Protein AF-A0A916FS48-F1 (afdb_monomer)

Radius of gyration: 17.42 Å; Cα contacts (8 Å, |Δi|>4): 95; chains: 1; bounding box: 41×38×52 Å

Foldseek 3Di:
DVVVVVVVVVVVVVVVVVVLVVVLVVVVPDPDDPQNDPDNDPPVVVVVVCVVQVVVPDPVVVSVVQVCQQPDK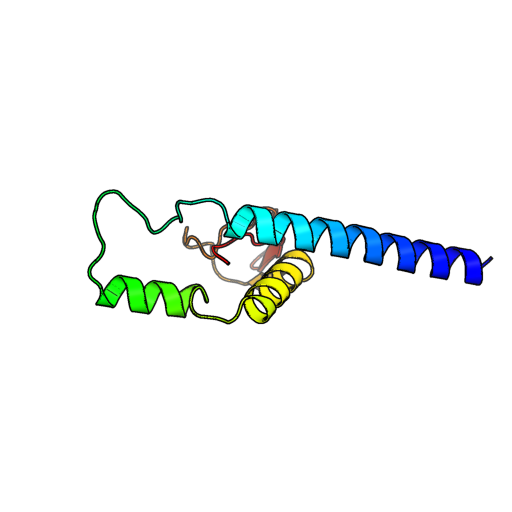DKDLDDQPPDLQSPFPDWDDDPSIITGGNRPRRD

Sequence (107 aa):
MGRFIIRRILWMFLVLFVVSFVTFILMHQVPGGPFDSEKALPAEIMANLRARYHLDWPLPQQYLQYVYDVLVPRVETTVSTGSVLDQYLIEFQVGDFYFRWMNFGPS

Structure (mmCIF, N/CA/C/O backbone):
data_AF-A0A916FS48-F1
#
_entry.id   AF-A0A916FS48-F1
#
loop_
_atom_site.group_PDB
_atom_site.id
_atom_site.type_symbol
_atom_site.label_atom_id
_atom_site.label_alt_id
_atom_site.label_comp_id
_atom_site.label_asym_id
_atom_site.label_entity_id
_atom_site.label_seq_id
_atom_site.pdbx_PDB_ins_code
_atom_site.Cartn_x
_atom_site.Cartn_y
_atom_site.Cartn_z
_atom_site.occupancy
_atom_site.B_iso_or_equiv
_atom_site.auth_seq_id
_atom_site.auth_comp_id
_atom_site.auth_asym_id
_atom_site.auth_atom_id
_atom_site.pdbx_PDB_model_num
ATOM 1 N N . MET A 1 1 ? 21.744 -9.025 -24.940 1.00 76.44 1 MET A N 1
ATOM 2 C CA . MET A 1 1 ? 21.790 -8.337 -23.628 1.00 76.44 1 MET A CA 1
ATOM 3 C C . MET A 1 1 ? 20.403 -8.018 -23.053 1.00 76.44 1 MET A C 1
ATOM 5 O O . MET A 1 1 ? 20.158 -8.399 -21.917 1.00 76.44 1 MET A O 1
ATOM 9 N N . GLY A 1 2 ? 19.458 -7.435 -23.810 1.00 89.62 2 GLY A N 1
ATOM 10 C CA . GLY A 1 2 ? 18.115 -7.077 -23.297 1.00 89.62 2 GLY A CA 1
ATOM 11 C C . GLY A 1 2 ? 17.320 -8.217 -22.634 1.00 89.62 2 GLY A C 1
ATOM 12 O O . GLY A 1 2 ? 16.791 -8.041 -21.543 1.00 89.62 2 GLY A O 1
ATOM 13 N N . ARG A 1 3 ? 17.333 -9.430 -23.207 1.00 91.56 3 ARG A N 1
ATOM 14 C CA . ARG A 1 3 ? 16.682 -10.619 -22.611 1.00 91.56 3 ARG A CA 1
ATOM 15 C C . ARG A 1 3 ? 17.225 -10.981 -21.220 1.00 91.56 3 ARG A C 1
ATOM 17 O O . ARG A 1 3 ? 16.471 -11.441 -20.371 1.00 91.56 3 ARG A O 1
ATOM 24 N N . PHE A 1 4 ? 18.520 -10.772 -20.979 1.00 92.19 4 PHE A N 1
ATOM 25 C CA . PHE A 1 4 ? 19.126 -11.000 -19.665 1.00 92.19 4 PHE A CA 1
ATOM 26 C C . PHE A 1 4 ? 18.686 -9.932 -18.656 1.00 92.19 4 PHE A C 1
ATOM 28 O O . PHE A 1 4 ? 18.336 -10.277 -17.531 1.00 92.19 4 PHE A O 1
ATOM 35 N N . ILE A 1 5 ? 18.639 -8.663 -19.079 1.00 94.38 5 ILE A N 1
ATOM 36 C CA . ILE A 1 5 ? 18.191 -7.537 -18.245 1.00 94.38 5 ILE A CA 1
ATOM 37 C C . ILE A 1 5 ? 16.726 -7.721 -17.837 1.00 94.38 5 ILE A C 1
ATOM 39 O O . ILE A 1 5 ? 16.427 -7.693 -16.649 1.00 94.38 5 ILE A O 1
ATOM 43 N N . ILE A 1 6 ? 15.834 -8.005 -18.792 1.00 96.00 6 ILE A N 1
ATOM 44 C CA . ILE A 1 6 ? 14.406 -8.243 -18.519 1.00 96.00 6 ILE A CA 1
ATOM 45 C C . ILE A 1 6 ? 14.238 -9.408 -17.544 1.00 96.00 6 ILE A C 1
ATOM 47 O O . ILE A 1 6 ? 13.542 -9.279 -16.542 1.00 96.00 6 ILE A O 1
ATOM 51 N N . ARG A 1 7 ? 14.933 -10.529 -17.782 1.00 94.75 7 ARG A N 1
ATOM 52 C CA . ARG A 1 7 ? 14.891 -11.682 -16.875 1.00 94.75 7 ARG A CA 1
ATOM 53 C C . ARG A 1 7 ? 15.333 -11.301 -15.460 1.00 94.75 7 ARG A C 1
ATOM 55 O O . ARG A 1 7 ? 14.710 -11.738 -14.502 1.00 94.75 7 ARG A O 1
ATOM 62 N N . ARG A 1 8 ? 16.386 -10.492 -15.318 1.00 94.75 8 ARG A N 1
ATOM 63 C CA . ARG A 1 8 ? 16.888 -10.049 -14.010 1.00 94.75 8 ARG A CA 1
ATOM 64 C C . ARG A 1 8 ? 15.895 -9.135 -13.292 1.00 94.75 8 ARG A C 1
ATOM 66 O O . ARG A 1 8 ? 15.680 -9.321 -12.102 1.00 94.75 8 ARG A O 1
ATOM 73 N N . ILE A 1 9 ? 15.277 -8.202 -14.014 1.00 95.56 9 ILE A N 1
ATOM 74 C CA . ILE A 1 9 ? 14.243 -7.309 -13.477 1.00 95.56 9 ILE A CA 1
ATOM 75 C C . ILE A 1 9 ? 13.034 -8.124 -12.998 1.00 95.56 9 ILE A C 1
ATOM 77 O O . ILE A 1 9 ? 12.582 -7.930 -11.875 1.00 95.56 9 ILE A O 1
ATOM 81 N N . LEU A 1 10 ? 12.565 -9.095 -13.789 1.00 95.56 10 LEU A N 1
ATOM 82 C CA . LEU A 1 10 ? 11.461 -9.977 -13.393 1.00 95.56 10 LEU A CA 1
ATOM 83 C C . LEU A 1 10 ? 11.791 -10.794 -12.136 1.00 95.56 10 LEU A C 1
ATOM 85 O O . LEU A 1 10 ? 10.977 -10.850 -11.220 1.00 95.56 10 LEU A O 1
ATOM 89 N N . TRP A 1 11 ? 12.990 -11.383 -12.058 1.00 95.50 11 TRP A N 1
ATOM 90 C CA . TRP A 1 11 ? 13.428 -12.101 -10.854 1.00 95.50 11 TRP A CA 1
ATOM 91 C C . TRP A 1 11 ? 13.524 -11.192 -9.631 1.00 95.50 11 TRP A C 1
ATOM 93 O O . TRP A 1 11 ? 13.145 -11.607 -8.543 1.00 95.50 11 TRP A O 1
ATOM 103 N N . MET A 1 12 ? 13.997 -9.958 -9.801 1.00 94.50 12 MET A N 1
ATOM 104 C CA . MET A 1 12 ? 14.056 -8.979 -8.719 1.00 94.50 12 MET A CA 1
ATOM 105 C C . MET A 1 12 ? 12.656 -8.669 -8.180 1.00 94.50 12 MET A C 1
ATOM 107 O O . MET A 1 12 ? 12.443 -8.767 -6.976 1.00 94.50 12 MET A O 1
ATOM 111 N N . PHE A 1 13 ? 11.693 -8.369 -9.058 1.00 94.00 13 PHE A N 1
ATOM 112 C CA . PHE A 1 13 ? 10.305 -8.140 -8.647 1.00 94.00 13 PHE A CA 1
ATOM 113 C C . PHE A 1 13 ? 9.689 -9.366 -7.976 1.00 94.00 13 PHE A C 1
ATOM 115 O O . PHE A 1 13 ? 9.008 -9.218 -6.968 1.00 94.00 13 PHE A O 1
ATOM 122 N N . LEU A 1 14 ? 9.963 -10.571 -8.484 1.00 94.88 14 LEU A N 1
ATOM 123 C CA . LEU A 1 14 ? 9.469 -11.808 -7.883 1.00 94.88 14 LEU A CA 1
ATOM 124 C C . LEU A 1 14 ? 10.010 -12.011 -6.463 1.00 94.88 14 LEU A C 1
ATOM 126 O O . LEU A 1 14 ? 9.246 -12.326 -5.558 1.00 94.88 14 LEU A O 1
ATOM 130 N N . VAL A 1 15 ? 11.315 -11.817 -6.258 1.00 96.00 15 VAL A N 1
ATOM 131 C CA . VAL A 1 15 ? 11.935 -11.947 -4.932 1.00 96.00 15 VAL A CA 1
ATOM 132 C C . VAL A 1 15 ? 11.361 -10.910 -3.970 1.00 96.00 15 VAL A C 1
ATOM 134 O O . VAL A 1 15 ? 10.967 -11.274 -2.865 1.00 96.00 15 VAL A O 1
ATOM 137 N N . LEU A 1 16 ? 11.263 -9.647 -4.395 1.00 93.38 16 LEU A N 1
ATOM 138 C CA . LEU A 1 16 ? 10.676 -8.583 -3.578 1.00 93.38 16 LEU A CA 1
ATOM 139 C C . LEU A 1 16 ? 9.222 -8.889 -3.216 1.00 93.38 16 LEU A C 1
ATOM 141 O O . LEU A 1 16 ? 8.862 -8.753 -2.054 1.00 93.38 16 LEU A O 1
ATOM 145 N N . PHE A 1 17 ? 8.426 -9.364 -4.175 1.00 93.50 17 PHE A N 1
ATOM 146 C CA . PHE A 1 17 ? 7.035 -9.754 -3.955 1.00 93.50 17 PHE A CA 1
ATOM 147 C C . PHE A 1 17 ? 6.902 -10.890 -2.936 1.00 93.50 17 PHE A C 1
ATOM 149 O O . PHE A 1 17 ? 6.056 -10.836 -2.048 1.00 93.50 17 PHE A O 1
ATOM 156 N N . VAL A 1 18 ? 7.733 -11.931 -3.045 1.00 95.38 18 VAL A N 1
ATOM 157 C CA . VAL A 1 18 ? 7.693 -13.057 -2.101 1.00 95.38 18 VAL A CA 1
ATOM 158 C C . VAL A 1 18 ? 8.091 -12.596 -0.703 1.00 95.38 18 VAL A C 1
ATOM 160 O O . VAL A 1 18 ? 7.412 -12.932 0.264 1.00 95.38 18 VAL A O 1
ATOM 163 N N . VAL A 1 19 ? 9.160 -11.804 -0.588 1.00 95.06 19 VAL A N 1
ATOM 164 C CA . VAL A 1 19 ? 9.605 -11.274 0.706 1.00 95.06 19 VAL A CA 1
ATOM 165 C C . VAL A 1 19 ? 8.532 -10.370 1.313 1.00 95.06 19 VAL A C 1
ATOM 167 O O . VAL A 1 19 ? 8.182 -10.589 2.469 1.00 95.06 19 VAL A O 1
ATOM 170 N N . SER A 1 20 ? 7.954 -9.436 0.546 1.00 92.25 20 SER A N 1
ATOM 171 C CA . SER A 1 20 ? 6.909 -8.528 1.041 1.00 92.25 20 SER A CA 1
ATOM 172 C C . SER A 1 20 ? 5.659 -9.274 1.493 1.00 92.25 20 SER A C 1
ATOM 174 O O . SER A 1 20 ? 5.083 -8.950 2.529 1.00 92.25 20 SER A O 1
ATOM 176 N N . PHE A 1 21 ? 5.246 -10.295 0.741 1.00 92.75 21 PHE A N 1
ATOM 177 C CA . PHE A 1 21 ? 4.088 -11.111 1.087 1.00 92.75 21 PHE A CA 1
ATOM 178 C C . PHE A 1 21 ? 4.310 -11.897 2.384 1.00 92.75 21 PHE A C 1
ATOM 180 O O . PHE A 1 21 ? 3.447 -11.906 3.261 1.00 92.75 21 PHE A O 1
ATOM 187 N N . VAL A 1 22 ? 5.489 -12.509 2.543 1.00 93.75 22 VAL A N 1
ATOM 188 C CA . VAL A 1 22 ? 5.848 -13.221 3.779 1.00 93.75 22 VAL A CA 1
ATOM 189 C C . VAL A 1 22 ? 5.908 -12.255 4.960 1.00 93.75 22 VAL A C 1
ATOM 191 O O . VAL A 1 22 ? 5.331 -12.548 6.005 1.00 93.75 22 VAL A O 1
ATOM 194 N N . THR A 1 23 ? 6.547 -11.091 4.809 1.00 90.81 23 THR A N 1
ATOM 195 C CA . THR A 1 23 ? 6.607 -10.093 5.887 1.00 90.81 23 THR A CA 1
ATOM 196 C C . THR A 1 23 ? 5.227 -9.570 6.263 1.00 90.81 23 THR A C 1
ATOM 198 O O . THR A 1 23 ? 4.958 -9.409 7.448 1.00 90.81 23 THR A O 1
ATOM 201 N N . PHE A 1 24 ? 4.339 -9.361 5.286 1.00 89.94 24 PHE A N 1
ATOM 202 C CA . PHE A 1 24 ? 2.971 -8.905 5.532 1.00 89.94 24 PHE A CA 1
ATOM 203 C C . PHE A 1 24 ? 2.186 -9.917 6.370 1.00 89.94 24 PHE A C 1
ATOM 205 O O . PHE A 1 24 ? 1.616 -9.556 7.396 1.00 89.94 24 PHE A O 1
ATOM 212 N N . ILE A 1 25 ? 2.220 -11.200 5.993 1.00 89.62 25 ILE A N 1
ATOM 213 C CA . ILE A 1 25 ? 1.550 -12.254 6.767 1.00 89.62 25 ILE A CA 1
ATOM 214 C C . ILE A 1 25 ? 2.122 -12.326 8.180 1.00 89.62 25 ILE A C 1
ATOM 216 O O . ILE A 1 25 ? 1.358 -12.413 9.134 1.00 89.62 25 ILE A O 1
ATOM 220 N N . LEU A 1 26 ? 3.449 -12.288 8.326 1.00 90.06 26 LEU A N 1
ATOM 221 C CA . LEU A 1 26 ? 4.075 -12.346 9.644 1.00 90.06 26 LEU A CA 1
ATOM 222 C C . LEU A 1 26 ? 3.620 -11.186 10.531 1.00 90.06 26 LEU A C 1
ATOM 224 O O . LEU A 1 26 ? 3.255 -11.439 11.672 1.00 90.06 26 LEU A O 1
ATOM 228 N N . MET A 1 27 ? 3.585 -9.959 10.001 1.00 85.38 27 MET A N 1
ATOM 229 C CA . MET A 1 27 ? 3.116 -8.781 10.737 1.00 85.38 27 MET A CA 1
ATOM 230 C C . MET A 1 27 ? 1.632 -8.875 11.102 1.00 85.38 27 MET A C 1
ATOM 232 O O . MET A 1 27 ? 1.274 -8.572 12.233 1.00 85.38 27 MET A O 1
ATOM 236 N N . HIS A 1 28 ? 0.784 -9.364 10.195 1.00 84.31 28 HIS A N 1
ATOM 237 C CA . HIS A 1 28 ? -0.647 -9.534 10.459 1.00 84.31 28 HIS A CA 1
ATOM 238 C C . HIS A 1 28 ? -0.936 -10.598 11.535 1.00 84.31 28 HIS A C 1
ATOM 240 O O . HIS A 1 28 ? -1.947 -10.537 12.226 1.00 84.31 28 HIS A O 1
ATOM 246 N N . GLN A 1 29 ? -0.054 -11.590 11.686 1.00 84.88 29 GLN A N 1
ATOM 247 C CA . GLN A 1 29 ? -0.185 -12.641 12.701 1.00 84.88 29 GLN A CA 1
ATOM 248 C C . GLN A 1 29 ? 0.349 -12.222 14.077 1.00 84.88 29 GLN A C 1
ATOM 250 O O . GLN A 1 29 ? 0.147 -12.956 15.048 1.00 84.88 29 GLN A O 1
ATOM 255 N N . VAL A 1 30 ? 1.047 -11.084 14.186 1.00 83.62 30 VAL A N 1
ATOM 256 C CA . VAL A 1 30 ? 1.521 -10.594 15.484 1.00 83.62 30 VAL A CA 1
ATOM 257 C C . VAL A 1 30 ? 0.305 -10.199 16.330 1.00 83.62 30 VAL A C 1
ATOM 259 O O . VAL A 1 30 ? -0.470 -9.337 15.918 1.00 83.62 30 VAL A O 1
ATOM 262 N N . PRO A 1 31 ? 0.114 -10.802 17.517 1.00 72.56 31 PRO A N 1
ATOM 263 C CA . PRO A 1 31 ? -0.974 -10.415 18.401 1.00 72.56 31 PRO A CA 1
ATOM 264 C C . PRO A 1 31 ? -0.699 -9.029 19.001 1.00 72.56 31 PRO A C 1
ATOM 266 O O . PRO A 1 31 ? 0.364 -8.803 19.579 1.00 72.56 31 PRO A O 1
ATOM 269 N N . GLY A 1 32 ? -1.680 -8.129 18.903 1.00 68.88 32 GLY A N 1
ATOM 270 C CA . GLY A 1 32 ? -1.623 -6.773 19.452 1.00 68.88 32 GLY A CA 1
ATOM 271 C C . GLY A 1 32 ? -1.522 -5.699 18.371 1.00 68.88 32 GLY A C 1
ATOM 272 O O . GLY A 1 32 ? -0.467 -5.489 17.775 1.00 68.88 32 GLY A O 1
ATOM 273 N N . GLY A 1 33 ? -2.630 -4.997 18.145 1.00 72.44 33 GLY A N 1
ATOM 274 C CA . GLY A 1 33 ? -2.716 -3.851 17.248 1.00 72.44 33 GLY A CA 1
ATOM 275 C C . GLY A 1 33 ? -2.651 -2.501 17.974 1.00 72.44 33 GLY A C 1
ATOM 276 O O . GLY A 1 33 ? -2.860 -2.420 19.186 1.00 72.44 33 GLY A O 1
ATOM 277 N N . PRO A 1 34 ? -2.458 -1.394 17.235 1.00 68.31 34 PRO A N 1
ATOM 278 C CA . PRO A 1 34 ? -2.431 -0.032 17.788 1.00 68.31 34 PRO A CA 1
ATOM 279 C C . PRO A 1 34 ? -3.743 0.390 18.478 1.00 68.31 34 PRO A C 1
ATOM 281 O O . PRO A 1 34 ? -3.792 1.427 19.136 1.00 68.31 34 PRO A O 1
ATOM 284 N N . PHE A 1 35 ? -4.802 -0.414 18.342 1.00 73.31 35 PHE A N 1
ATOM 285 C CA . PHE A 1 35 ? -6.114 -0.204 18.953 1.00 73.31 35 PHE A CA 1
ATOM 286 C C . PHE A 1 35 ? -6.446 -1.219 20.057 1.00 73.31 35 PHE A C 1
ATOM 288 O O . PHE A 1 35 ? -7.458 -1.054 20.737 1.00 73.31 35 PHE A O 1
ATOM 295 N N . ASP A 1 36 ? -5.583 -2.211 20.299 1.00 70.06 36 ASP A N 1
ATOM 296 C CA . ASP A 1 36 ? -5.733 -3.202 21.375 1.00 70.06 36 ASP A CA 1
ATOM 297 C C . ASP A 1 36 ? -5.151 -2.662 22.695 1.00 70.06 36 ASP A C 1
ATOM 299 O O . ASP A 1 36 ? -4.336 -3.292 23.367 1.00 70.06 36 ASP A O 1
ATOM 303 N N . SER A 1 37 ? -5.538 -1.433 23.046 1.00 65.31 37 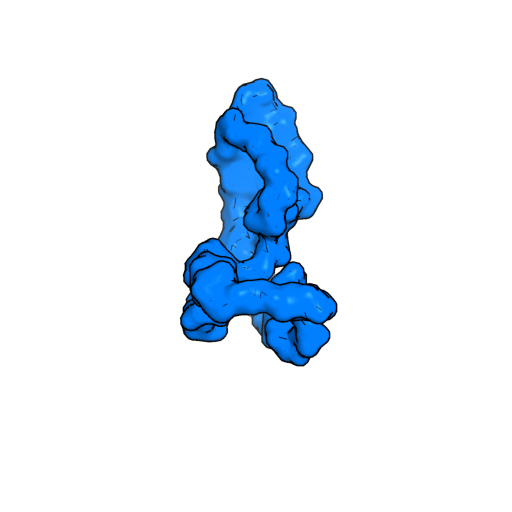SER A N 1
ATOM 304 C CA . SER A 1 37 ? -5.098 -0.757 24.271 1.00 65.31 37 SER A CA 1
ATOM 305 C C . SER A 1 37 ? -5.708 -1.403 25.524 1.00 65.31 37 SER A C 1
ATOM 307 O O . SER A 1 37 ? -6.831 -1.902 25.483 1.00 65.31 37 SER A O 1
ATOM 309 N N . GLU A 1 38 ? -5.038 -1.286 26.679 1.00 59.75 38 GLU A N 1
ATOM 310 C CA . GLU A 1 38 ? -5.545 -1.756 27.990 1.00 59.75 38 GLU A CA 1
ATOM 311 C C . GLU A 1 38 ? -6.939 -1.208 28.348 1.00 59.75 38 GLU A C 1
ATOM 313 O O . GLU A 1 38 ? -7.679 -1.808 29.128 1.00 59.75 38 GLU A O 1
ATOM 318 N N . LYS A 1 39 ? -7.323 -0.068 27.762 1.00 64.50 39 LYS A N 1
ATOM 319 C CA . LYS A 1 39 ? -8.656 0.510 27.897 1.00 64.50 39 LYS A CA 1
ATOM 320 C C . LYS A 1 39 ? -9.503 0.124 26.688 1.00 64.50 39 LYS A C 1
ATOM 322 O O . LYS A 1 39 ? -9.373 0.726 25.625 1.00 64.50 39 LYS A O 1
ATOM 327 N N . ALA A 1 40 ? -10.392 -0.851 26.877 1.00 66.19 40 ALA A N 1
ATOM 328 C CA . ALA A 1 40 ? -11.330 -1.284 25.848 1.00 66.19 40 ALA A CA 1
ATOM 329 C C . ALA A 1 40 ? -12.117 -0.083 25.298 1.00 66.19 40 ALA A C 1
ATOM 331 O O . ALA A 1 40 ? -12.864 0.585 26.021 1.00 66.19 40 ALA A O 1
ATOM 332 N N . LEU A 1 41 ? -11.924 0.203 24.012 1.00 76.75 41 LEU A N 1
ATOM 333 C CA . LEU A 1 41 ? -12.700 1.211 23.307 1.00 76.75 41 LEU A CA 1
ATOM 334 C C . LEU A 1 41 ? -14.154 0.723 23.169 1.00 76.75 41 LEU A C 1
ATOM 336 O O . LEU A 1 41 ? -14.379 -0.471 22.951 1.00 76.75 41 LEU A O 1
ATOM 340 N N . PRO A 1 42 ? -15.156 1.617 23.269 1.00 84.44 42 PRO A N 1
ATOM 341 C CA . PRO A 1 42 ? -16.543 1.271 22.978 1.00 84.44 42 PRO A CA 1
ATOM 342 C C . PRO A 1 42 ? -16.666 0.580 21.614 1.00 84.44 42 PRO A C 1
ATOM 344 O O . PRO A 1 42 ? -16.007 0.980 20.651 1.00 84.44 42 PRO A O 1
ATOM 347 N N . ALA A 1 43 ? -17.531 -0.434 21.515 1.00 84.00 43 ALA A N 1
ATOM 348 C CA . ALA A 1 43 ? -17.666 -1.261 20.310 1.00 84.00 43 ALA A CA 1
ATOM 349 C C . ALA A 1 43 ? -17.958 -0.441 19.039 1.00 84.00 43 ALA A C 1
ATOM 351 O O . ALA A 1 43 ? -17.464 -0.767 17.962 1.00 84.00 43 ALA A O 1
ATOM 352 N N . GLU A 1 44 ? -18.702 0.657 19.181 1.00 85.19 44 GLU A N 1
ATOM 353 C CA . GLU A 1 44 ? -19.007 1.594 18.097 1.00 85.19 44 GLU A CA 1
ATOM 354 C C . GLU A 1 44 ? -17.757 2.329 17.586 1.00 85.19 44 GLU A C 1
ATOM 356 O O . GLU A 1 44 ? -17.548 2.455 16.380 1.00 85.19 44 GLU A O 1
ATOM 361 N N . ILE A 1 45 ? -16.866 2.751 18.488 1.00 83.81 45 ILE A N 1
ATOM 362 C CA . ILE A 1 45 ? -15.606 3.406 18.117 1.00 83.81 45 ILE A CA 1
ATOM 363 C C . ILE A 1 45 ? -14.674 2.392 17.447 1.00 83.81 45 ILE A C 1
ATOM 365 O O . ILE A 1 45 ? -14.078 2.706 16.421 1.00 83.81 45 ILE A O 1
ATOM 369 N N . MET A 1 46 ? -14.606 1.157 17.955 1.00 83.81 46 MET A N 1
ATOM 370 C CA . MET A 1 46 ? -13.840 0.074 17.322 1.00 83.81 46 MET A CA 1
ATOM 371 C C . MET A 1 46 ? -14.335 -0.251 15.910 1.00 83.81 46 MET A C 1
ATOM 373 O O . MET A 1 46 ? -13.518 -0.465 15.020 1.00 83.81 46 MET A O 1
ATOM 377 N N . ALA A 1 47 ? -15.649 -0.283 15.678 1.00 85.31 47 ALA A N 1
ATOM 378 C CA . ALA A 1 47 ? -16.204 -0.519 14.346 1.00 85.31 47 ALA A CA 1
ATOM 379 C C . ALA A 1 47 ? -15.828 0.606 13.368 1.00 85.31 47 ALA A C 1
ATOM 381 O O . ALA A 1 47 ? -15.350 0.330 12.268 1.00 85.31 47 ALA A O 1
ATOM 382 N N . ASN A 1 48 ? -15.953 1.864 13.802 1.00 86.50 48 ASN A N 1
ATOM 383 C CA . ASN A 1 48 ? -15.552 3.023 13.004 1.00 86.50 48 ASN A CA 1
ATOM 384 C C . ASN A 1 48 ? -14.044 3.044 12.721 1.00 86.50 48 ASN A C 1
ATOM 386 O O . ASN A 1 48 ? -13.632 3.401 11.620 1.00 86.50 48 ASN A O 1
ATOM 390 N N . LEU A 1 49 ? -13.216 2.642 13.690 1.00 83.31 49 LEU A N 1
ATOM 391 C CA . LEU A 1 49 ? -11.773 2.496 13.506 1.00 83.31 49 LEU A CA 1
ATOM 392 C C . LEU A 1 49 ? -11.466 1.400 12.484 1.00 83.31 49 LEU A C 1
ATOM 394 O O . LEU A 1 49 ? -10.741 1.663 11.533 1.00 83.31 49 LEU A O 1
ATOM 398 N N . ARG A 1 50 ? -12.052 0.204 12.622 1.00 84.19 50 ARG A N 1
ATOM 399 C CA . ARG A 1 50 ? -11.825 -0.894 11.670 1.00 84.19 50 ARG A CA 1
ATOM 400 C C . ARG A 1 50 ? -12.165 -0.490 10.240 1.00 84.19 50 ARG A C 1
ATOM 402 O O . ARG A 1 50 ? -11.335 -0.702 9.369 1.00 84.19 50 ARG A O 1
ATOM 409 N N . ALA A 1 51 ? -13.303 0.173 10.038 1.00 85.38 51 ALA A N 1
ATOM 410 C CA . ALA A 1 51 ? -13.705 0.677 8.727 1.00 85.38 51 ALA A CA 1
ATOM 411 C C . ALA A 1 51 ? -12.768 1.784 8.206 1.00 85.38 51 ALA A C 1
ATOM 413 O O . ALA A 1 51 ? -12.409 1.800 7.032 1.00 85.38 51 ALA A O 1
ATOM 414 N N . ARG A 1 52 ? -12.339 2.710 9.075 1.00 82.56 52 ARG A N 1
ATOM 415 C CA . ARG A 1 52 ? -11.444 3.820 8.702 1.00 82.56 52 ARG A CA 1
ATOM 416 C C . ARG A 1 52 ? -10.023 3.363 8.361 1.00 82.56 52 ARG A C 1
ATOM 418 O O . ARG A 1 52 ? -9.370 4.009 7.548 1.00 82.56 52 ARG A O 1
ATOM 425 N N . TYR A 1 53 ? -9.551 2.298 9.003 1.00 79.94 53 TYR A N 1
ATOM 426 C CA . TYR A 1 53 ? -8.220 1.716 8.810 1.00 79.94 53 TYR A CA 1
ATOM 427 C C . TYR A 1 53 ? -8.238 0.464 7.923 1.00 79.94 53 TYR A C 1
ATOM 429 O O . TYR A 1 53 ? -7.225 -0.210 7.813 1.00 79.94 53 TYR A O 1
ATOM 437 N N . HIS A 1 54 ? -9.372 0.133 7.296 1.00 85.50 54 HIS A N 1
ATOM 438 C CA . HIS A 1 54 ? -9.514 -1.030 6.409 1.00 85.50 54 HIS A CA 1
ATOM 439 C C . HIS A 1 54 ? -9.182 -2.386 7.064 1.00 85.50 54 HIS A C 1
ATOM 441 O O . HIS A 1 54 ? -8.920 -3.385 6.390 1.00 85.50 54 HIS A O 1
ATOM 447 N N . LEU A 1 55 ? -9.239 -2.450 8.395 1.00 83.25 55 LEU A N 1
ATOM 448 C CA . LEU A 1 55 ? -8.984 -3.671 9.164 1.00 83.25 55 LEU A CA 1
ATOM 449 C C . LEU A 1 55 ? -10.107 -4.703 8.988 1.00 83.25 55 LEU A C 1
ATOM 451 O O . LEU A 1 55 ? -9.960 -5.858 9.379 1.00 83.25 55 LEU A O 1
ATOM 455 N N . ASP A 1 56 ? -11.243 -4.284 8.431 1.00 86.06 56 ASP A N 1
ATOM 456 C CA . ASP A 1 56 ? -12.382 -5.121 8.063 1.00 86.06 56 ASP A CA 1
ATOM 457 C C . ASP A 1 56 ? -12.307 -5.665 6.624 1.00 86.06 56 ASP A C 1
ATOM 459 O O . ASP A 1 56 ? -13.141 -6.487 6.236 1.00 86.06 56 ASP A O 1
ATOM 463 N N . TRP A 1 57 ? -11.324 -5.239 5.824 1.00 88.94 57 TRP A N 1
ATOM 464 C CA . TRP A 1 57 ? -11.174 -5.705 4.448 1.00 88.94 57 TRP A CA 1
ATOM 465 C C . TRP A 1 57 ? -10.638 -7.143 4.359 1.00 88.94 57 TRP A C 1
ATOM 467 O O . TRP A 1 57 ? -9.909 -7.613 5.232 1.00 88.94 57 TRP A O 1
ATOM 477 N N . PRO A 1 58 ? -10.931 -7.863 3.262 1.00 91.50 58 PRO A N 1
ATOM 478 C CA . PRO A 1 58 ? -10.268 -9.124 2.960 1.00 91.50 58 PRO A CA 1
ATOM 479 C C . PRO A 1 58 ? -8.742 -8.959 2.868 1.00 91.50 58 PRO A C 1
ATOM 481 O O . PRO A 1 58 ? -8.258 -8.033 2.216 1.00 91.50 58 PRO A O 1
ATOM 484 N N . LEU A 1 59 ? -7.987 -9.925 3.403 1.00 88.06 59 LEU A N 1
ATOM 485 C CA . LEU A 1 59 ? -6.512 -9.946 3.385 1.00 88.06 59 LEU A CA 1
ATOM 486 C C . LEU A 1 59 ? -5.867 -9.582 2.030 1.00 88.06 59 LEU A C 1
ATOM 488 O O . LEU A 1 59 ? -4.903 -8.818 2.022 1.00 88.06 59 LEU A O 1
ATOM 492 N N . PRO A 1 60 ? -6.359 -10.062 0.867 1.00 89.81 60 PRO A N 1
ATOM 493 C CA . PRO A 1 60 ? -5.783 -9.662 -0.416 1.00 89.81 60 PRO A CA 1
ATOM 494 C C . PRO A 1 60 ? -5.910 -8.161 -0.697 1.00 89.81 60 PRO A C 1
ATOM 496 O O . PRO A 1 60 ? -5.013 -7.581 -1.301 1.00 89.81 60 PRO A O 1
ATOM 499 N N . GLN A 1 61 ? -7.005 -7.527 -0.266 1.00 91.19 61 GLN A N 1
ATOM 500 C CA . GLN A 1 61 ? -7.202 -6.085 -0.426 1.00 91.19 61 GLN A CA 1
ATOM 501 C C . GLN A 1 61 ? -6.266 -5.302 0.498 1.00 91.19 61 GLN A C 1
ATOM 503 O O . GLN A 1 61 ? -5.631 -4.358 0.034 1.00 91.19 61 GLN A O 1
ATOM 508 N N . GLN A 1 62 ? -6.103 -5.743 1.751 1.00 89.81 62 GLN A N 1
ATOM 509 C CA . GLN A 1 62 ? -5.134 -5.156 2.688 1.00 89.81 62 GLN A CA 1
ATOM 510 C C . GLN A 1 62 ? -3.702 -5.240 2.145 1.00 89.81 62 GLN A C 1
ATOM 512 O O . GLN A 1 62 ? -2.983 -4.244 2.131 1.00 89.81 62 GLN A O 1
ATOM 517 N N . TYR A 1 63 ? -3.308 -6.391 1.592 1.00 90.75 63 TYR A N 1
ATOM 518 C CA . TYR A 1 63 ? -1.984 -6.551 0.992 1.00 90.75 63 TYR A CA 1
ATOM 519 C C . TYR A 1 63 ? -1.769 -5.650 -0.235 1.00 90.75 63 TYR A C 1
ATOM 521 O O . TYR A 1 63 ? -0.709 -5.044 -0.383 1.00 90.75 63 TYR A O 1
ATOM 529 N N . LEU A 1 64 ? -2.761 -5.541 -1.126 1.00 90.94 64 LEU A N 1
ATOM 530 C CA . LEU A 1 64 ? -2.659 -4.655 -2.290 1.00 90.94 64 LEU A CA 1
ATOM 531 C C . LEU A 1 64 ? -2.555 -3.184 -1.877 1.00 90.94 64 LEU A C 1
ATOM 533 O O . LEU A 1 64 ? -1.765 -2.452 -2.473 1.00 90.94 64 LEU A O 1
ATOM 537 N N . GLN A 1 65 ? -3.304 -2.773 -0.852 1.00 89.44 65 GLN A N 1
ATOM 538 C CA . GLN A 1 65 ? -3.210 -1.434 -0.276 1.00 89.44 65 GLN A CA 1
ATOM 539 C C . GLN A 1 65 ? -1.817 -1.183 0.320 1.00 89.44 65 GLN A C 1
ATOM 541 O O . GLN A 1 65 ? -1.187 -0.186 -0.023 1.00 89.44 65 GLN A O 1
ATOM 546 N N . TYR A 1 66 ? -1.294 -2.130 1.105 1.00 89.06 66 TYR A N 1
ATOM 547 C CA . TYR A 1 66 ? 0.065 -2.086 1.649 1.00 89.06 66 TYR A CA 1
ATOM 548 C C . TYR A 1 66 ? 1.122 -1.908 0.545 1.00 89.06 66 TYR A C 1
ATOM 550 O O . TYR A 1 66 ? 1.969 -1.018 0.614 1.00 89.06 66 TYR A O 1
ATOM 558 N N . VAL A 1 67 ? 1.056 -2.711 -0.524 1.00 90.56 67 VAL A N 1
ATOM 559 C CA . VAL A 1 67 ? 1.992 -2.597 -1.656 1.00 90.56 67 VAL A CA 1
ATOM 560 C C . VAL A 1 67 ? 1.835 -1.253 -2.373 1.00 90.56 67 VAL A C 1
ATOM 562 O O . VAL A 1 67 ? 2.837 -0.644 -2.752 1.00 90.56 67 VAL A O 1
ATOM 565 N N . TYR A 1 68 ? 0.605 -0.772 -2.555 1.00 89.88 68 TYR A N 1
ATOM 566 C CA . TYR A 1 68 ? 0.337 0.523 -3.178 1.00 89.88 68 TYR A CA 1
ATOM 567 C C . TYR A 1 68 ? 0.952 1.677 -2.378 1.00 89.88 68 TYR A C 1
ATOM 569 O O . TYR A 1 68 ? 1.647 2.509 -2.956 1.00 89.88 68 TYR A O 1
ATOM 577 N N . ASP A 1 69 ? 0.767 1.691 -1.060 1.00 87.94 69 ASP A N 1
ATOM 578 C CA . ASP A 1 69 ? 1.274 2.743 -0.173 1.00 87.94 69 ASP A CA 1
ATOM 579 C C . ASP A 1 69 ? 2.808 2.746 -0.037 1.00 87.94 69 ASP A C 1
ATOM 581 O O . ASP A 1 69 ? 3.422 3.789 0.218 1.00 87.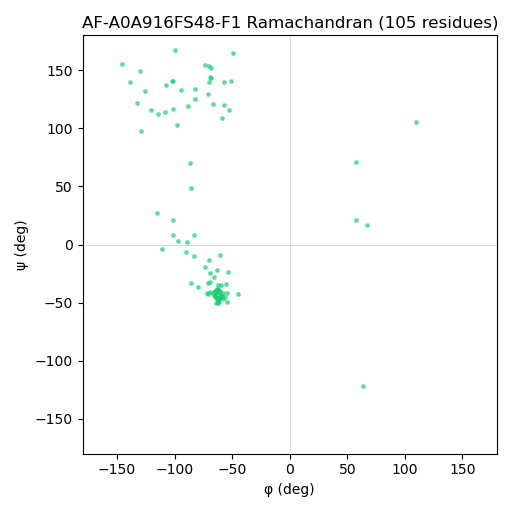94 69 ASP A O 1
ATOM 585 N N . VAL A 1 70 ? 3.449 1.595 -0.263 1.00 87.31 70 VAL A N 1
ATOM 586 C CA . VAL A 1 70 ? 4.912 1.497 -0.359 1.00 87.31 70 VAL A CA 1
ATOM 587 C C . VAL A 1 70 ? 5.420 1.943 -1.731 1.00 87.31 70 VAL A C 1
ATOM 589 O O . VAL A 1 70 ? 6.481 2.557 -1.817 1.00 87.31 70 VAL A O 1
ATOM 592 N N . LEU A 1 71 ? 4.706 1.656 -2.820 1.00 88.75 71 LEU A N 1
ATOM 593 C CA . LEU A 1 71 ? 5.179 1.960 -4.176 1.00 88.75 71 LEU A CA 1
ATOM 594 C C . LEU A 1 71 ? 4.863 3.384 -4.633 1.00 88.75 71 LEU A C 1
ATOM 596 O O . LEU A 1 71 ? 5.643 3.959 -5.394 1.00 88.75 71 LEU A O 1
ATOM 600 N N . VAL A 1 72 ? 3.737 3.946 -4.200 1.00 89.25 72 VAL A N 1
ATOM 601 C CA . VAL A 1 72 ? 3.209 5.205 -4.727 1.00 89.25 72 VAL A CA 1
ATOM 602 C C . VAL A 1 72 ? 3.383 6.321 -3.697 1.00 89.25 72 VAL A C 1
ATOM 604 O O . VAL A 1 72 ? 2.751 6.284 -2.641 1.00 89.25 72 VAL A O 1
ATOM 607 N N . PRO A 1 73 ? 4.217 7.338 -3.977 1.00 88.50 73 PRO A N 1
ATOM 608 C CA . PRO A 1 73 ? 4.299 8.515 -3.124 1.00 88.50 73 PRO A CA 1
ATOM 609 C C . PRO A 1 73 ? 3.013 9.344 -3.223 1.00 88.50 73 PRO A C 1
ATOM 611 O O . PRO A 1 73 ? 2.409 9.471 -4.292 1.00 88.50 73 PRO A O 1
ATOM 614 N N . ARG A 1 74 ? 2.613 9.942 -2.103 1.00 86.06 74 ARG A N 1
ATOM 615 C CA . ARG A 1 74 ? 1.482 10.866 -1.992 1.00 86.06 74 ARG A CA 1
ATOM 616 C C . ARG A 1 74 ? 2.001 12.296 -1.918 1.00 86.06 74 ARG A C 1
ATOM 6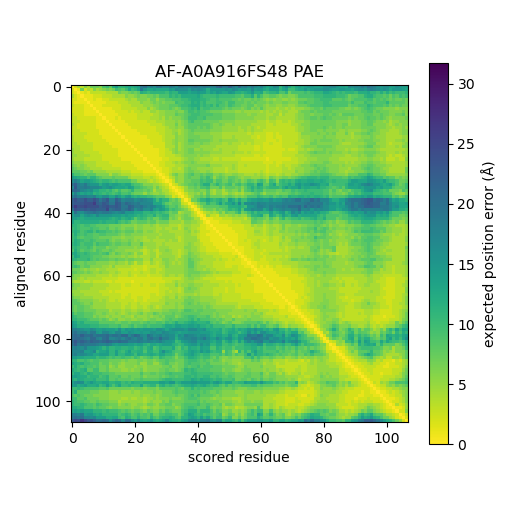18 O O . ARG A 1 74 ? 3.022 12.566 -1.288 1.00 86.06 74 ARG A O 1
ATOM 625 N N . VAL A 1 75 ? 1.298 13.200 -2.593 1.00 86.81 75 VAL A N 1
ATOM 626 C CA . VAL A 1 75 ? 1.602 14.632 -2.587 1.00 86.81 75 VAL A CA 1
ATOM 627 C C . VAL A 1 75 ? 0.384 15.359 -2.053 1.00 86.81 75 VAL A C 1
ATOM 629 O O . VAL A 1 75 ? -0.683 15.313 -2.662 1.00 86.81 75 VAL A O 1
ATOM 632 N N . GLU A 1 76 ? 0.545 16.007 -0.907 1.00 83.81 76 GLU A N 1
ATOM 633 C CA . GLU A 1 76 ? -0.540 16.675 -0.191 1.00 83.81 76 GLU A CA 1
ATOM 634 C C . GLU A 1 76 ? -0.125 18.101 0.178 1.00 83.81 76 GLU A C 1
ATOM 636 O O . GLU A 1 76 ? 1.050 18.374 0.401 1.00 83.81 76 GLU A O 1
ATOM 641 N N . THR A 1 77 ? -1.078 19.030 0.249 1.00 80.50 77 THR A N 1
ATOM 642 C CA . THR A 1 77 ? -0.831 20.424 0.678 1.00 80.50 77 THR A CA 1
ATOM 643 C C . THR A 1 77 ? -1.164 20.648 2.156 1.00 80.50 77 THR A C 1
ATOM 645 O O . THR A 1 77 ? -1.126 21.772 2.651 1.00 80.50 77 THR A O 1
ATOM 648 N N . THR A 1 78 ? -1.556 19.588 2.864 1.00 72.94 78 THR A N 1
ATOM 649 C CA . THR A 1 78 ? -1.998 19.620 4.261 1.00 72.94 78 THR A CA 1
ATOM 650 C C . THR A 1 78 ? -0.894 19.150 5.201 1.00 72.94 78 THR A C 1
ATOM 652 O O . THR A 1 78 ? -0.182 18.193 4.909 1.00 72.94 78 THR A O 1
ATOM 655 N N . VAL A 1 79 ? -0.765 19.804 6.357 1.00 67.88 79 VAL A N 1
ATOM 656 C CA . VAL A 1 79 ? 0.216 19.447 7.395 1.00 67.88 79 VAL A CA 1
ATOM 657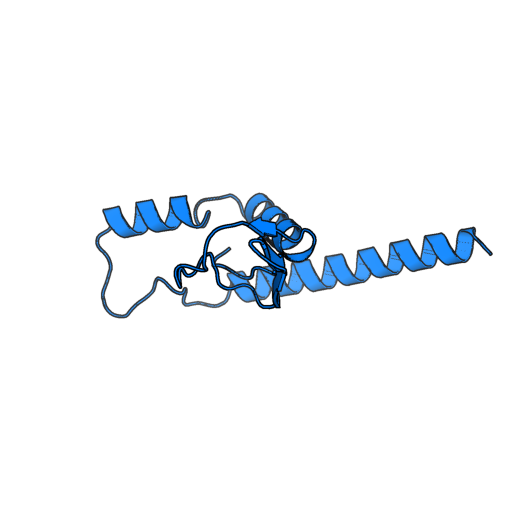 C C . VAL A 1 79 ? -0.182 18.123 8.064 1.00 67.88 79 VAL A C 1
ATOM 659 O O . VAL A 1 79 ? -1.367 17.881 8.298 1.00 67.88 79 VAL A O 1
ATOM 662 N N . SER A 1 80 ? 0.798 17.255 8.350 1.00 64.62 80 SER A N 1
ATOM 663 C CA . SER A 1 80 ? 0.584 15.954 9.004 1.00 64.62 80 SER A CA 1
ATOM 664 C C . SER A 1 80 ? -0.115 16.166 10.345 1.00 64.62 80 SER A C 1
ATOM 666 O O . SER A 1 80 ? 0.385 16.890 11.207 1.00 64.62 80 SER A O 1
ATOM 668 N N . THR A 1 81 ? -1.304 15.581 10.520 1.00 62.06 81 THR A N 1
ATOM 669 C CA . THR A 1 81 ? -2.144 15.843 11.705 1.00 62.06 81 THR A CA 1
ATOM 670 C C . THR A 1 81 ? -1.722 14.972 12.903 1.00 62.06 81 THR A C 1
ATOM 672 O O . THR A 1 81 ? -2.395 14.936 13.930 1.00 62.06 81 THR A O 1
ATOM 675 N N . GLY A 1 82 ? -0.599 14.247 12.805 1.00 62.78 82 GLY A N 1
ATOM 676 C CA . GLY A 1 82 ? -0.174 13.279 13.823 1.00 62.78 82 GLY A CA 1
ATOM 677 C C . GLY A 1 82 ? -1.110 12.067 13.921 1.00 62.78 82 GLY A C 1
ATOM 678 O O . GLY A 1 82 ? -1.099 11.351 14.922 1.00 62.78 82 GLY A O 1
ATOM 679 N N . SER A 1 83 ? -1.946 11.847 12.900 1.00 68.12 83 SER A N 1
ATOM 680 C CA . SER A 1 83 ? -2.799 10.666 12.793 1.00 68.12 83 SER A CA 1
ATOM 681 C C . SER A 1 83 ? -1.948 9.418 12.562 1.00 68.12 83 SER A C 1
ATOM 683 O O . SER A 1 83 ? -0.899 9.485 11.928 1.00 68.12 83 SER A O 1
ATOM 685 N N . VAL A 1 84 ? -2.425 8.253 13.002 1.00 67.00 84 VAL A N 1
ATOM 686 C CA . VAL A 1 84 ? -1.773 6.964 12.701 1.00 67.00 84 VAL A CA 1
ATOM 687 C C . VAL A 1 84 ? -1.771 6.676 11.189 1.00 67.00 84 VAL A C 1
ATOM 689 O O . VAL A 1 84 ? -0.926 5.934 10.707 1.00 67.00 84 VAL A O 1
ATOM 692 N N . LEU A 1 85 ? -2.679 7.306 10.428 1.00 68.75 85 LEU A N 1
ATOM 693 C CA . LEU A 1 85 ? -2.687 7.277 8.958 1.00 68.75 85 LEU A CA 1
ATOM 694 C C . LEU A 1 85 ? -1.585 8.135 8.321 1.00 68.75 85 LEU A C 1
ATOM 696 O O . LEU A 1 85 ? -1.253 7.920 7.159 1.00 68.75 85 LEU A O 1
ATOM 700 N N . ASP A 1 86 ? -1.020 9.083 9.068 1.00 70.31 86 ASP A N 1
ATOM 701 C CA . ASP A 1 86 ? -0.018 10.034 8.586 1.00 70.31 86 ASP A CA 1
ATOM 702 C C . ASP A 1 86 ? 1.412 9.648 9.004 1.00 70.31 86 ASP A C 1
ATOM 704 O O . ASP A 1 86 ? 2.311 10.489 9.029 1.00 70.31 86 ASP A O 1
ATOM 708 N N . GLN A 1 87 ? 1.647 8.377 9.342 1.00 71.56 87 GLN A N 1
ATOM 709 C CA . GLN A 1 87 ? 2.968 7.867 9.722 1.00 71.56 87 GLN A CA 1
ATOM 710 C C . GLN A 1 87 ? 3.771 7.439 8.492 1.00 71.56 87 GLN A C 1
ATOM 712 O O . GLN A 1 87 ? 4.014 6.257 8.239 1.00 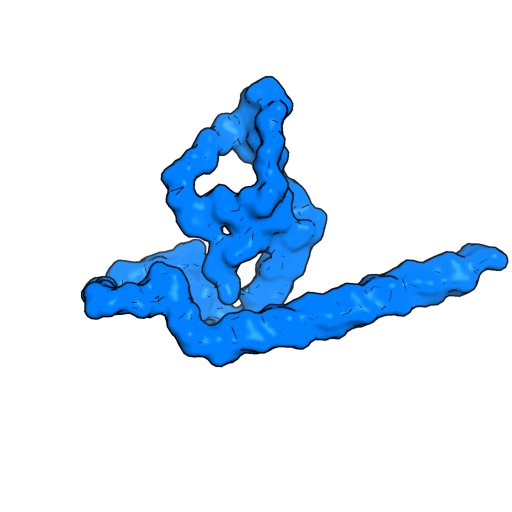71.56 87 GLN A O 1
ATOM 717 N N . TYR A 1 88 ? 4.184 8.425 7.709 1.00 83.25 88 TYR A N 1
ATOM 718 C CA . TYR A 1 88 ? 5.064 8.212 6.569 1.00 83.25 88 TYR A CA 1
ATOM 719 C C . TYR A 1 88 ? 6.520 8.137 7.037 1.00 83.25 88 TYR A C 1
ATOM 721 O O . TYR A 1 88 ? 6.964 8.980 7.817 1.00 83.25 88 TYR A O 1
ATOM 729 N N . LEU A 1 89 ? 7.283 7.147 6.558 1.00 83.38 89 LEU A N 1
ATOM 730 C CA . LEU A 1 89 ? 8.719 7.083 6.875 1.00 83.38 89 LEU A CA 1
ATOM 731 C C . LEU A 1 89 ? 9.515 8.177 6.167 1.00 83.38 89 LEU A C 1
ATOM 733 O O . LEU A 1 89 ? 10.528 8.643 6.686 1.00 83.38 89 LEU A O 1
ATOM 737 N N . ILE A 1 90 ? 9.087 8.548 4.962 1.00 85.94 90 ILE A N 1
ATOM 738 C CA . ILE A 1 90 ? 9.729 9.582 4.162 1.00 85.94 90 ILE A CA 1
ATOM 739 C C . ILE A 1 90 ? 8.738 10.728 4.033 1.00 85.94 90 ILE A C 1
ATOM 741 O O . ILE A 1 90 ? 7.717 10.592 3.363 1.00 85.94 90 ILE A O 1
ATOM 745 N N . GLU A 1 91 ? 9.065 11.861 4.644 1.00 87.19 91 GLU A N 1
ATOM 746 C CA . GLU A 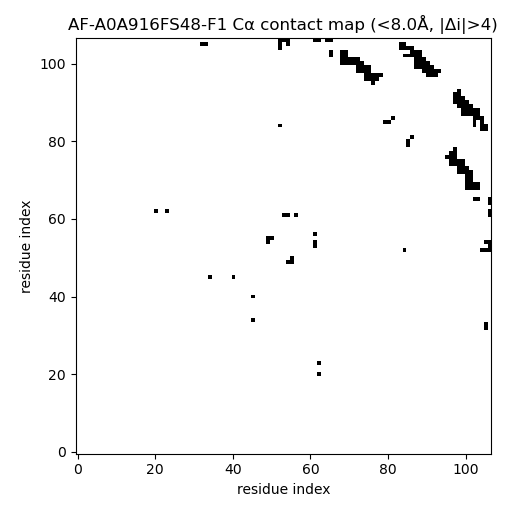1 91 ? 8.313 13.104 4.516 1.00 87.19 91 GLU A CA 1
ATOM 747 C C . GLU A 1 91 ? 9.285 14.251 4.245 1.00 87.19 91 GLU A C 1
ATOM 749 O O . GLU A 1 91 ? 10.211 14.494 5.022 1.00 87.19 91 GLU A O 1
ATOM 754 N N . PHE A 1 92 ? 9.095 14.951 3.128 1.00 86.69 92 PHE A N 1
ATOM 755 C CA . PHE A 1 92 ? 9.839 16.171 2.839 1.00 86.69 92 PHE A CA 1
ATOM 756 C C . PHE A 1 92 ? 8.932 17.237 2.233 1.00 86.69 92 PHE A C 1
ATOM 758 O O . PHE A 1 92 ? 8.068 16.964 1.399 1.00 86.69 92 PHE A O 1
ATOM 765 N N . GLN A 1 93 ? 9.145 18.475 2.671 1.00 86.50 93 GLN A N 1
ATOM 766 C CA . GLN A 1 93 ? 8.391 19.633 2.217 1.00 86.50 93 GLN A CA 1
ATOM 767 C C . GLN A 1 93 ? 9.125 20.327 1.069 1.00 86.50 93 GLN A C 1
ATOM 769 O O . GLN A 1 93 ? 10.323 20.606 1.158 1.00 86.50 93 GLN A O 1
ATOM 774 N N . VAL A 1 94 ? 8.392 20.642 0.003 1.00 88.88 94 VAL A N 1
ATOM 775 C CA . VAL A 1 94 ? 8.867 21.443 -1.128 1.00 88.88 94 VAL A CA 1
ATOM 776 C C . VAL A 1 94 ? 7.857 22.563 -1.376 1.00 88.88 94 VAL A C 1
ATOM 778 O O . VAL A 1 94 ? 6.824 22.358 -2.012 1.00 88.88 94 VAL A O 1
ATOM 781 N N . GLY A 1 95 ? 8.148 23.756 -0.850 1.00 87.81 95 GLY A N 1
ATOM 782 C CA . GLY A 1 95 ? 7.209 24.882 -0.872 1.00 87.81 95 GLY A CA 1
ATOM 783 C C . GLY A 1 95 ? 5.955 24.569 -0.053 1.00 87.81 95 GLY A C 1
ATOM 784 O O . GLY A 1 95 ? 6.061 24.235 1.126 1.00 87.81 95 GLY A O 1
ATOM 785 N N . ASP A 1 96 ? 4.788 24.633 -0.693 1.00 87.31 96 ASP A N 1
ATOM 786 C CA . ASP A 1 96 ? 3.485 24.337 -0.078 1.00 87.31 96 ASP A CA 1
ATOM 787 C C . ASP A 1 96 ? 3.083 22.850 -0.174 1.00 87.31 96 ASP A C 1
ATOM 789 O O . ASP A 1 96 ? 1.991 22.470 0.251 1.00 87.31 96 ASP A O 1
ATOM 793 N N . PHE A 1 97 ? 3.942 21.997 -0.747 1.00 87.38 97 PHE A N 1
ATOM 794 C CA . PHE A 1 97 ? 3.665 20.575 -0.952 1.00 87.38 97 PHE A CA 1
ATOM 795 C C . PHE A 1 97 ? 4.469 19.692 0.001 1.00 87.38 97 PHE A C 1
ATOM 797 O O . PHE A 1 97 ? 5.678 19.864 0.166 1.00 87.38 97 PHE A O 1
ATOM 804 N N . TYR A 1 98 ? 3.805 18.683 0.551 1.00 86.25 98 TYR A N 1
ATOM 805 C CA . TYR A 1 98 ? 4.402 17.587 1.298 1.00 86.25 98 TYR A CA 1
ATOM 806 C C . TYR A 1 98 ? 4.483 16.362 0.398 1.00 86.25 98 TYR A C 1
ATOM 808 O O . TYR A 1 98 ? 3.460 15.827 -0.033 1.00 86.25 98 TYR A O 1
ATOM 816 N N . PHE A 1 99 ? 5.703 15.912 0.128 1.00 88.94 99 PHE A N 1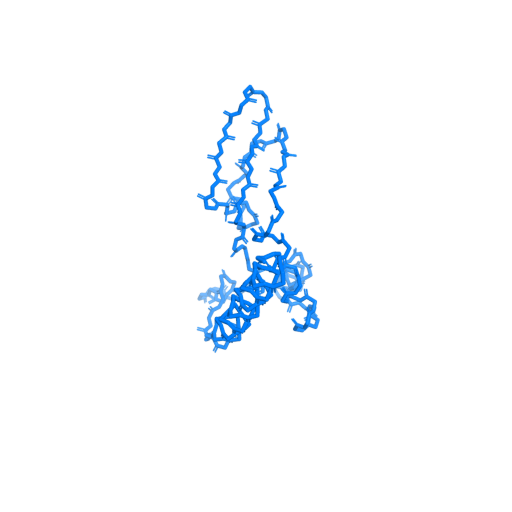
ATOM 817 C CA . PHE A 1 99 ? 5.949 14.614 -0.477 1.00 88.94 99 PHE A CA 1
ATOM 818 C C . PHE A 1 99 ? 6.067 13.585 0.628 1.00 88.94 99 PHE A C 1
ATOM 820 O O . PHE A 1 99 ? 6.950 13.678 1.484 1.00 88.94 99 PHE A O 1
ATOM 827 N N . ARG A 1 100 ? 5.174 12.605 0.590 1.00 88.75 100 ARG A N 1
ATOM 828 C CA . ARG A 1 100 ? 5.093 11.557 1.592 1.00 88.75 100 ARG A CA 1
ATOM 829 C C . ARG A 1 100 ? 5.163 10.198 0.937 1.00 88.75 100 ARG A C 1
ATOM 831 O O . ARG A 1 100 ? 4.489 9.941 -0.059 1.00 88.75 100 ARG A O 1
ATOM 838 N N . TRP A 1 101 ? 5.999 9.324 1.467 1.00 87.94 101 TRP A N 1
ATOM 839 C CA . TRP A 1 101 ? 6.224 8.015 0.877 1.00 87.94 101 TRP A CA 1
ATOM 840 C C . TRP A 1 101 ? 6.471 6.961 1.949 1.00 87.94 101 TRP A C 1
ATOM 842 O O . TRP A 1 101 ? 6.904 7.275 3.058 1.00 87.94 101 TRP A O 1
ATOM 852 N N . MET A 1 102 ? 6.178 5.708 1.592 1.00 86.56 102 MET A N 1
ATOM 853 C CA . MET A 1 102 ? 6.260 4.547 2.472 1.00 86.56 102 MET A CA 1
ATOM 854 C C . MET A 1 102 ? 5.383 4.714 3.723 1.00 86.56 102 MET A C 1
ATOM 856 O O . MET A 1 102 ? 5.884 4.918 4.831 1.00 86.56 102 MET A O 1
ATOM 860 N N . ASN A 1 103 ? 4.063 4.659 3.521 1.00 84.69 103 ASN A N 1
ATOM 861 C CA . ASN A 1 103 ? 3.095 4.626 4.619 1.00 84.69 103 ASN A CA 1
ATOM 862 C C . ASN A 1 103 ? 2.959 3.190 5.147 1.00 84.69 103 ASN A C 1
ATOM 864 O O . ASN A 1 103 ? 2.665 2.280 4.375 1.00 84.69 103 ASN A O 1
ATOM 868 N N . PHE A 1 104 ? 3.166 3.001 6.451 1.00 72.81 104 PHE A N 1
ATOM 869 C CA . PHE A 1 104 ? 2.989 1.715 7.144 1.00 72.81 104 PHE A CA 1
ATOM 870 C C . PHE A 1 104 ? 1.856 1.765 8.169 1.00 72.81 104 PHE A C 1
ATOM 872 O O . PHE A 1 104 ? 1.898 1.047 9.168 1.00 72.81 104 PHE A O 1
ATOM 879 N N . GLY A 1 105 ? 0.870 2.639 7.953 1.00 70.94 105 GLY A N 1
ATOM 880 C CA . GLY A 1 105 ? -0.321 2.722 8.784 1.00 70.94 105 GLY A CA 1
ATOM 881 C C . GLY A 1 105 ? -0.980 1.349 9.004 1.00 70.94 105 GLY A C 1
ATOM 882 O O . GLY A 1 105 ? -0.672 0.384 8.296 1.00 70.94 105 GLY A O 1
ATOM 883 N N . PRO A 1 106 ? -1.883 1.243 9.993 1.00 66.00 106 PRO A N 1
ATOM 884 C CA . PRO A 1 106 ? -2.489 -0.028 10.372 1.00 66.00 106 PRO A CA 1
ATOM 885 C C . PRO A 1 106 ? -3.209 -0.603 9.151 1.00 66.00 106 PRO A C 1
ATOM 887 O O . PRO A 1 106 ? -4.207 -0.033 8.715 1.00 66.00 106 PRO A O 1
ATOM 890 N N . SER A 1 107 ? -2.650 -1.667 8.578 1.00 58.16 107 SER A N 1
ATOM 891 C CA . SER A 1 107 ? -3.168 -2.401 7.421 1.00 58.16 107 SER A CA 1
ATOM 892 C C . SER A 1 107 ? -3.366 -3.859 7.785 1.00 58.16 107 SER A C 1
ATOM 894 O O . SER A 1 107 ? -2.610 -4.367 8.647 1.00 58.16 107 SER A O 1
#

Mean predicted aligned error: 6.93 Å

Solvent-accessible surface area (backbone atoms only — not comparable to full-atom values): 6330 Å² total; per-residue (Å²): 112,66,72,58,51,53,53,51,53,52,53,50,53,51,53,52,50,52,52,52,52,53,52,49,52,55,58,69,67,50,87,78,56,101,77,68,49,98,68,79,67,56,71,69,58,49,51,53,47,30,62,76,41,44,65,73,52,58,67,72,57,36,52,52,49,49,52,46,3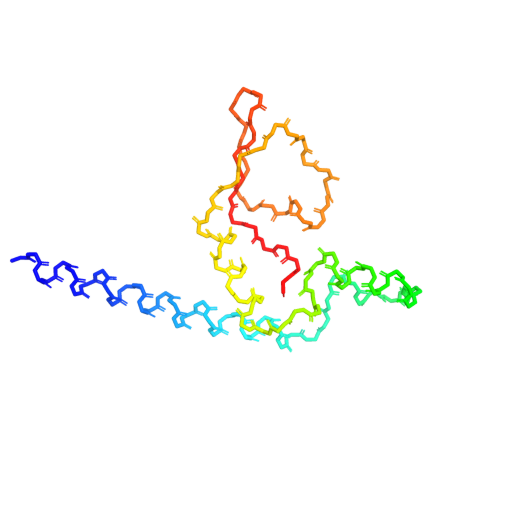2,54,71,48,69,47,78,40,74,68,78,78,82,80,44,68,81,58,48,44,78,41,72,50,75,60,87,74,35,33,43,34,29,40,46,73,36,75,98

Secondary structure (DSSP, 8-state):
-HHHHHHHHHHHHHHHHHHHHHHHHHHHTSS--TT--SSPPPHHHHHHHHHHTTTTS-HHHHHHHHHHHHHS-EEESSPP---GGG-EEEEEEETTEEEEEEE----

pLDDT: mean 83.76, std 9.66, range [58.16, 96.0]